Protein AF-0000000084495184 (afdb_homodimer)

Sequence (164 aa):
MVIVVLKNNKIDITDRVVGKLKDGEIELYLENERIGSIRLPQEPAIQMDHHFETDRQKIYQHVTTTESPQARYTDCDEGGWCMVIVVLKNNKIDITDRVVGKLKDGEIELYLENERIGSIRLPQEPAIQMDHHFETDRQKIYQHVTTTESPQARYTDCDEGGWC

InterPro domains:
  IPR020140 Uncharacterised protein family YusG [PF10830] (10-82)

Nearest PDB structures (foldseek):
  8xgc-assembly1_M  TM=5.484E-01  e=3.091E+00  Saccharomyces cerevisiae
  2rh0-assembly2_C  TM=3.210E-01  e=1.172E+00  Mus musculus
  7k1s-assembly1_B  TM=4.156E-01  e=5.900E+00  Human alphaherpesvirus 3
  8xgc-assembly1_M  TM=5.488E-01  e=2.238E+00  Saccharomyces cerevisiae
  2rh0-assembly2_C  TM=3.211E-01  e=1.099E+00  Mus musculus

Radius of gyration: 28.96 Å; Cα contacts (8 Å, |Δi|>4): 296; chains: 2; bounding box: 36×120×42 Å

Solvent-accessible surface area (backbone atoms only — not comparable to full-atom values): 9736 Å² total; per-residue (Å²): 128,86,63,66,45,74,42,82,43,74,44,84,44,37,87,60,36,37,27,34,66,50,95,58,23,33,38,29,26,47,93,88,38,78,44,37,35,35,59,54,61,97,77,61,53,66,48,60,39,90,56,39,48,78,58,97,78,35,37,32,36,64,40,81,43,81,40,70,59,69,74,68,76,51,82,38,55,98,79,74,65,105,130,86,64,66,44,76,43,82,42,73,44,83,41,37,87,60,35,38,28,34,65,49,94,56,22,34,36,28,25,47,93,87,38,77,43,35,34,35,58,55,61,96,78,62,54,67,49,60,39,92,57,39,48,77,59,96,77,35,35,33,36,64,40,82,40,80,41,69,59,69,72,68,76,52,81,39,56,96,79,75,64,106

Organism: NCBI:txid1637975

Foldseek 3Di:
DPPDDDDDDDDDCPVQWDWDQDDQWTFIDHPNHTDDIDHADPDHDDDDDPQWDDDRSDIDGDDDDDDDDPPPPPVPDPPPDD/DPDDDDDDDDDDCPVQWDWDQDPQWTFIDHPNHTDDIDHADPDHDDDDDPQWDDDRSDIDGDDDDDDDDPPPPPVPDPPPDD

pLDDT: mean 82.92, std 16.52, range [44.94, 97.62]

Structure (mmCIF, N/CA/C/O backbone):
data_AF-0000000084495184-model_v1
#
loop_
_entity.id
_entity.type
_entity.pdbx_description
1 polymer 'DUF2553 domain-containing protein'
#
loop_
_atom_site.group_PDB
_atom_site.id
_atom_site.type_symbol
_atom_site.label_atom_id
_atom_site.label_alt_id
_atom_site.label_comp_id
_atom_site.label_asym_id
_atom_site.label_entity_id
_atom_site.label_seq_id
_atom_site.pdbx_PDB_ins_code
_atom_site.Cartn_x
_atom_site.Cartn_y
_atom_site.Cartn_z
_atom_site.occupancy
_atom_site.B_iso_or_equiv
_atom_site.auth_seq_id
_atom_site.auth_comp_id
_atom_site.auth_asym_id
_atom_site.auth_atom_id
_atom_site.pdbx_PDB_model_num
ATOM 1 N N . MET A 1 1 ? 13.43 -41.406 -22.672 1 44.94 1 MET A N 1
ATOM 2 C CA . MET A 1 1 ? 12.617 -40.188 -22.609 1 44.94 1 MET A CA 1
ATOM 3 C C . MET A 1 1 ? 12.68 -39.594 -21.203 1 44.94 1 MET A C 1
ATOM 5 O O . MET A 1 1 ? 12.375 -40.25 -20.219 1 44.94 1 MET A O 1
ATOM 9 N N . VAL A 1 2 ? 13.641 -38.719 -20.938 1 58.22 2 VAL A N 1
ATOM 10 C CA . VAL A 1 2 ? 13.734 -38.062 -19.641 1 58.22 2 VAL A CA 1
ATOM 11 C C . VAL A 1 2 ? 12.469 -37.281 -19.375 1 58.22 2 VAL A C 1
ATOM 13 O O . VAL A 1 2 ? 12.086 -36.406 -20.172 1 58.22 2 VAL A O 1
ATOM 16 N N . ILE A 1 3 ? 11.508 -37.844 -18.656 1 65.12 3 ILE A N 1
ATOM 17 C CA . ILE A 1 3 ? 10.273 -37.125 -18.391 1 65.12 3 ILE A CA 1
ATOM 18 C C . ILE A 1 3 ? 10.547 -36 -17.391 1 65.12 3 ILE A C 1
ATOM 20 O O . ILE A 1 3 ? 11.07 -36.25 -16.312 1 65.12 3 ILE A O 1
ATOM 24 N N . VAL A 1 4 ? 10.781 -34.75 -17.703 1 72.25 4 VAL A N 1
ATOM 25 C CA . VAL A 1 4 ? 10.922 -33.594 -16.844 1 72.25 4 VAL A CA 1
ATOM 26 C C . VAL A 1 4 ? 9.57 -33.25 -16.219 1 72.25 4 VAL A C 1
ATOM 28 O O . VAL A 1 4 ? 8.531 -33.312 -16.875 1 72.25 4 VAL A O 1
ATOM 31 N N . VAL A 1 5 ? 9.523 -33.531 -14.867 1 77.19 5 VAL A N 1
ATOM 32 C CA . VAL A 1 5 ? 8.281 -33.125 -14.195 1 77.19 5 VAL A CA 1
ATOM 33 C C . VAL A 1 5 ? 8.328 -31.656 -13.844 1 77.19 5 VAL A C 1
ATOM 35 O O . VAL A 1 5 ? 9.297 -31.172 -13.234 1 77.19 5 VAL A O 1
ATOM 38 N N . LEU A 1 6 ? 7.469 -30.953 -14.43 1 81.06 6 LEU A N 1
ATOM 39 C CA . LEU A 1 6 ? 7.258 -29.562 -14.078 1 81.06 6 LEU A CA 1
ATOM 40 C C . LEU A 1 6 ? 6.543 -29.438 -12.734 1 81.06 6 LEU A C 1
ATOM 42 O O . LEU A 1 6 ? 5.562 -30.141 -12.484 1 81.06 6 LEU A O 1
ATOM 46 N N . LYS A 1 7 ? 7.355 -28.906 -11.781 1 82.56 7 LYS A N 1
ATOM 47 C CA . LYS A 1 7 ? 6.746 -28.688 -10.469 1 82.56 7 LYS A CA 1
ATOM 48 C C . LYS A 1 7 ? 6.336 -27.234 -10.281 1 82.56 7 LYS A C 1
ATOM 50 O O . LYS A 1 7 ? 7.129 -26.312 -10.539 1 82.56 7 LYS A O 1
ATOM 55 N N . ASN A 1 8 ? 5.066 -26.922 -10.109 1 85.75 8 ASN A N 1
ATOM 56 C CA . ASN A 1 8 ? 4.562 -25.594 -9.789 1 85.75 8 ASN A CA 1
ATOM 57 C C . ASN A 1 8 ? 4.66 -25.297 -8.297 1 85.75 8 ASN A C 1
ATOM 59 O O . ASN A 1 8 ? 4.055 -26 -7.48 1 85.75 8 ASN A O 1
ATOM 63 N N . ASN A 1 9 ? 5.578 -24.328 -8.086 1 90.12 9 ASN A N 1
ATOM 64 C CA . ASN A 1 9 ? 5.738 -23.891 -6.707 1 90.12 9 ASN A CA 1
ATOM 65 C C . ASN A 1 9 ? 5.238 -22.469 -6.512 1 90.12 9 ASN A C 1
ATOM 67 O O . ASN A 1 9 ? 5.031 -21.734 -7.484 1 90.12 9 ASN A O 1
ATOM 71 N N . LYS A 1 10 ? 4.891 -22.203 -5.219 1 92.62 10 LYS A N 1
ATOM 72 C CA . LYS A 1 10 ? 4.535 -20.828 -4.898 1 92.62 10 LYS A CA 1
ATOM 73 C C . LYS A 1 10 ? 5.48 -20.25 -3.854 1 92.62 10 LYS A C 1
ATOM 75 O O . LYS A 1 10 ? 5.895 -20.938 -2.926 1 92.62 10 LYS A O 1
ATOM 80 N N . ILE A 1 11 ? 5.867 -19.047 -4.082 1 95.06 11 ILE A N 1
ATOM 81 C CA . ILE A 1 11 ? 6.766 -18.328 -3.176 1 95.06 11 ILE A CA 1
ATOM 82 C C . ILE A 1 11 ? 6.02 -17.188 -2.504 1 95.06 11 ILE A C 1
ATOM 84 O O . ILE A 1 11 ? 5.355 -16.391 -3.174 1 95.06 11 ILE A O 1
ATOM 88 N N . ASP A 1 12 ? 6.094 -17.203 -1.174 1 95.88 12 ASP A N 1
ATOM 89 C CA . ASP A 1 12 ? 5.523 -16.094 -0.416 1 95.88 12 ASP A CA 1
ATOM 90 C C . ASP A 1 12 ? 6.312 -14.812 -0.642 1 95.88 12 ASP A C 1
ATOM 92 O O . ASP A 1 12 ? 7.473 -14.711 -0.239 1 95.88 12 ASP A O 1
ATOM 96 N N . ILE A 1 13 ? 5.656 -13.781 -1.278 1 95.94 13 ILE A N 1
ATOM 97 C CA . ILE A 1 13 ? 6.348 -12.539 -1.59 1 95.94 13 ILE A CA 1
ATOM 98 C C . ILE A 1 13 ? 5.684 -11.383 -0.849 1 95.94 13 ILE A C 1
ATOM 100 O O . ILE A 1 13 ? 5.941 -10.211 -1.153 1 95.94 13 ILE A O 1
ATOM 104 N N . THR A 1 14 ? 4.891 -11.648 0.132 1 95.62 14 THR A N 1
ATOM 105 C CA . THR A 1 14 ? 4.086 -10.664 0.837 1 95.62 14 THR A CA 1
ATOM 106 C C . THR A 1 14 ? 4.941 -9.477 1.268 1 95.62 14 THR A C 1
ATOM 108 O O . THR A 1 14 ? 4.59 -8.32 1.001 1 95.62 14 THR A O 1
ATOM 111 N N . ASP A 1 15 ? 6.07 -9.805 1.812 1 94.19 15 ASP A N 1
ATOM 112 C CA . ASP A 1 15 ? 6.895 -8.773 2.438 1 94.19 15 ASP A CA 1
ATOM 113 C C . ASP A 1 15 ? 7.641 -7.957 1.387 1 94.19 15 ASP A C 1
ATOM 115 O O . ASP A 1 15 ? 8.211 -6.906 1.698 1 94.19 15 ASP A O 1
ATOM 119 N N . ARG A 1 16 ? 7.602 -8.359 0.204 1 95.62 16 ARG A N 1
ATOM 120 C CA . ARG A 1 16 ? 8.312 -7.668 -0.865 1 95.62 16 ARG A CA 1
ATOM 121 C C . ARG A 1 16 ? 7.367 -6.801 -1.686 1 95.62 16 ARG A C 1
ATOM 123 O O . ARG A 1 16 ? 7.812 -5.988 -2.5 1 95.62 16 ARG A O 1
ATOM 130 N N . VAL A 1 17 ? 6.129 -6.984 -1.452 1 96.31 17 VAL A N 1
ATOM 131 C CA . VAL A 1 17 ? 5.117 -6.258 -2.213 1 96.31 17 VAL A CA 1
ATOM 132 C C . VAL A 1 17 ? 4.875 -4.891 -1.578 1 96.31 17 VAL A C 1
ATOM 134 O O . VAL A 1 17 ? 4.789 -4.773 -0.353 1 96.31 17 VAL A O 1
ATOM 137 N N . VAL A 1 18 ? 4.836 -3.885 -2.439 1 95.81 18 VAL A N 1
ATOM 138 C CA . VAL A 1 18 ? 4.508 -2.537 -1.979 1 95.81 18 VAL A CA 1
ATOM 139 C C . VAL A 1 18 ? 3.238 -2.049 -2.672 1 95.81 18 VAL A C 1
ATOM 141 O O . VAL A 1 18 ? 3.004 -2.359 -3.842 1 95.81 18 VAL A O 1
ATOM 144 N N . GLY A 1 19 ? 2.477 -1.271 -1.959 1 96.31 19 GLY A N 1
ATOM 145 C CA . GLY A 1 19 ? 1.259 -0.674 -2.482 1 96.31 19 GLY A CA 1
ATOM 146 C C . GLY A 1 19 ? 1.364 0.827 -2.676 1 96.31 19 GLY A C 1
ATOM 147 O O . GLY A 1 19 ? 2.004 1.517 -1.878 1 96.31 19 GLY A O 1
ATOM 148 N N . LYS A 1 20 ? 0.726 1.316 -3.734 1 95.5 20 LYS A N 1
ATOM 149 C CA . LYS A 1 20 ? 0.628 2.748 -4 1 95.5 20 LYS A CA 1
ATOM 150 C C . LYS A 1 20 ? -0.823 3.168 -4.223 1 95.5 20 LYS A C 1
ATOM 152 O O . LYS A 1 20 ? -1.565 2.498 -4.941 1 95.5 20 LYS A O 1
ATOM 157 N N . LEU A 1 21 ? -1.127 4.219 -3.518 1 92.44 21 LEU A N 1
ATOM 158 C CA . LEU A 1 21 ? -2.482 4.738 -3.67 1 92.44 21 LEU A CA 1
ATOM 159 C C . LEU A 1 21 ? -2.629 5.496 -4.984 1 92.44 21 LEU A C 1
ATOM 161 O O . LEU A 1 21 ? -1.918 6.477 -5.223 1 92.44 21 LEU A O 1
ATOM 165 N N . LYS A 1 22 ? -3.555 4.992 -5.828 1 89.69 22 LYS A N 1
ATOM 166 C CA . LYS A 1 22 ? -3.811 5.625 -7.121 1 89.69 22 LYS A CA 1
ATOM 167 C C . LYS A 1 22 ? -5.273 5.48 -7.523 1 89.69 22 LYS A C 1
ATOM 169 O O . LYS A 1 22 ? -5.797 4.363 -7.598 1 89.69 22 LYS A O 1
ATOM 174 N N . ASP A 1 23 ? -5.895 6.648 -7.734 1 84.81 23 ASP A N 1
ATOM 175 C CA . ASP A 1 23 ? -7.234 6.672 -8.32 1 84.81 23 ASP A CA 1
ATOM 176 C C . ASP A 1 23 ? -8.203 5.812 -7.508 1 84.81 23 ASP A C 1
ATOM 178 O O . ASP A 1 23 ? -8.945 5.004 -8.07 1 84.81 23 ASP A O 1
ATOM 182 N N . GLY A 1 24 ? -8.117 5.883 -6.277 1 81.62 24 GLY A N 1
ATOM 183 C CA . GLY A 1 24 ? -9.07 5.199 -5.418 1 81.62 24 GLY A CA 1
ATOM 184 C C . GLY A 1 24 ? -8.734 3.734 -5.199 1 81.62 24 GLY A C 1
ATOM 185 O O . GLY A 1 24 ? -9.531 2.99 -4.621 1 81.62 24 GLY A O 1
ATOM 186 N N . GLU A 1 25 ? -7.688 3.326 -5.723 1 91.94 25 GLU A N 1
ATOM 187 C CA . GLU A 1 25 ? -7.227 1.956 -5.527 1 91.94 25 GLU A CA 1
ATOM 188 C C . GLU A 1 25 ? -5.797 1.927 -4.988 1 91.94 25 GLU A C 1
ATOM 190 O O . GLU A 1 25 ? -5.098 2.941 -5.016 1 91.94 25 GLU A O 1
ATOM 195 N N . ILE A 1 26 ? -5.473 0.771 -4.449 1 94.06 26 ILE A N 1
ATOM 196 C CA . ILE A 1 26 ? -4.078 0.496 -4.113 1 94.06 26 ILE A CA 1
ATOM 197 C C . ILE A 1 26 ? -3.457 -0.398 -5.184 1 94.06 26 ILE A C 1
ATOM 199 O O . ILE A 1 26 ? -3.848 -1.56 -5.336 1 94.06 26 ILE A O 1
ATOM 203 N N . GLU A 1 27 ? -2.545 0.19 -5.906 1 96.44 27 GLU A N 1
ATOM 204 C CA . GLU A 1 27 ? -1.781 -0.623 -6.848 1 96.44 27 GLU A CA 1
ATOM 205 C C . GLU A 1 27 ? -0.658 -1.378 -6.145 1 96.44 27 GLU A C 1
ATOM 207 O O . GLU A 1 27 ? 0.056 -0.808 -5.316 1 96.44 27 GLU A O 1
ATOM 212 N N . LEU A 1 28 ? -0.519 -2.65 -6.488 1 96.75 28 LEU A N 1
ATOM 213 C CA . LEU A 1 28 ? 0.496 -3.5 -5.875 1 96.75 28 LEU A CA 1
ATOM 214 C C . LEU A 1 28 ? 1.688 -3.682 -6.809 1 96.75 28 LEU A C 1
ATOM 216 O O . LEU A 1 28 ? 1.516 -3.906 -8.008 1 96.75 28 LEU A O 1
ATOM 220 N N . TYR A 1 29 ? 2.873 -3.596 -6.23 1 97.44 29 TYR A N 1
ATOM 221 C CA . TYR A 1 29 ? 4.098 -3.707 -7.012 1 97.44 29 TYR A CA 1
ATOM 222 C C . TYR A 1 29 ? 5.074 -4.684 -6.363 1 97.44 29 TYR A C 1
ATOM 224 O O . TYR A 1 29 ? 5.18 -4.738 -5.137 1 97.44 29 TYR A O 1
ATOM 232 N N . LEU A 1 30 ? 5.75 -5.406 -7.215 1 96.44 30 LEU A N 1
ATOM 233 C CA . LEU A 1 30 ? 6.918 -6.207 -6.867 1 96.44 30 LEU A CA 1
ATOM 234 C C . LEU A 1 30 ? 8.141 -5.75 -7.645 1 96.44 30 LEU A C 1
ATOM 236 O O . LEU A 1 30 ? 8.188 -5.867 -8.875 1 96.44 30 LEU A O 1
ATOM 240 N N . GLU A 1 31 ? 9.148 -5.215 -6.926 1 93.19 31 GLU A N 1
ATOM 241 C CA . GLU A 1 31 ? 10.367 -4.738 -7.566 1 93.19 31 GLU A CA 1
ATOM 242 C C . GLU A 1 31 ? 10.055 -3.877 -8.789 1 93.19 31 GLU A C 1
ATOM 244 O O . GLU A 1 31 ? 10.594 -4.105 -9.875 1 93.19 31 GLU A O 1
ATOM 249 N N . ASN A 1 32 ? 9.094 -2.947 -8.758 1 91.12 32 ASN A N 1
ATOM 250 C CA . ASN A 1 32 ? 8.742 -1.918 -9.727 1 91.12 32 ASN A CA 1
ATOM 251 C C . ASN A 1 32 ? 7.805 -2.463 -10.805 1 91.12 32 ASN A C 1
ATOM 253 O O . ASN A 1 32 ? 7.438 -1.743 -11.734 1 91.12 32 ASN A O 1
ATOM 257 N N . GLU A 1 33 ? 7.48 -3.689 -10.734 1 95.25 33 GLU A N 1
ATOM 258 C CA . GLU A 1 33 ? 6.496 -4.266 -11.641 1 95.25 33 GLU A CA 1
ATOM 259 C C . GLU A 1 33 ? 5.125 -4.359 -10.984 1 95.25 33 GLU A C 1
ATOM 261 O O . GLU A 1 33 ? 4.992 -4.891 -9.883 1 95.25 33 GLU A O 1
ATOM 266 N N . ARG A 1 34 ? 4.18 -3.85 -11.703 1 97 34 ARG A N 1
ATOM 267 C CA . ARG A 1 34 ? 2.816 -3.932 -11.188 1 97 34 ARG A CA 1
ATOM 268 C C . ARG A 1 34 ? 2.299 -5.367 -11.242 1 97 34 ARG A C 1
ATOM 270 O O . ARG A 1 34 ? 2.375 -6.023 -12.281 1 97 34 ARG A O 1
ATOM 277 N N . ILE A 1 35 ? 1.708 -5.785 -10.148 1 97.62 35 ILE A N 1
ATOM 278 C CA . ILE A 1 35 ? 1.301 -7.188 -10.117 1 97.62 35 ILE A CA 1
ATOM 279 C C . ILE A 1 35 ? -0.196 -7.281 -9.828 1 97.62 35 ILE A C 1
ATOM 281 O O . ILE A 1 35 ? -0.782 -8.367 -9.914 1 97.62 35 ILE A O 1
ATOM 285 N N . GLY A 1 36 ? -0.88 -6.18 -9.422 1 96.81 36 GLY A N 1
ATOM 286 C CA . GLY A 1 36 ? -2.295 -6.223 -9.086 1 96.81 36 GLY A CA 1
ATOM 287 C C . GLY A 1 36 ? -2.795 -4.941 -8.445 1 96.81 36 GLY A C 1
ATOM 288 O O . GLY A 1 36 ? -2.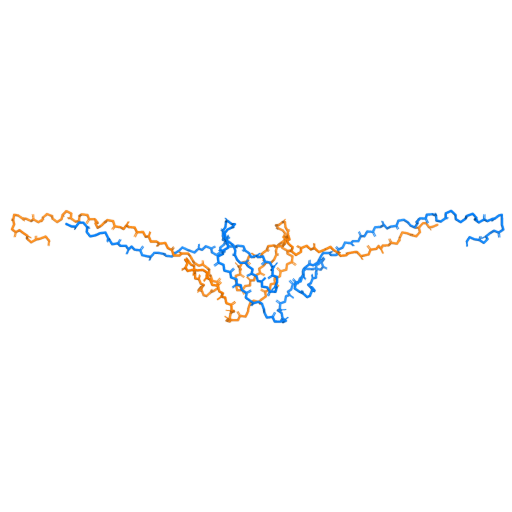15 -3.896 -8.547 1 96.81 36 GLY A O 1
ATOM 289 N N . SER A 1 37 ? -4.039 -5.047 -7.867 1 95.81 37 SER A N 1
ATOM 290 C CA . SER A 1 37 ? -4.637 -3.889 -7.211 1 95.81 37 SER A CA 1
ATOM 291 C C . SER A 1 37 ? -5.742 -4.309 -6.246 1 95.81 37 SER A C 1
ATOM 293 O O . SER A 1 37 ? -6.324 -5.387 -6.395 1 95.81 37 SER A O 1
ATOM 295 N N . ILE A 1 38 ? -5.914 -3.518 -5.305 1 93.5 38 ILE A N 1
ATOM 296 C CA . ILE A 1 38 ? -7 -3.67 -4.34 1 93.5 38 ILE A CA 1
ATOM 297 C C . ILE A 1 38 ? -7.961 -2.488 -4.457 1 93.5 38 ILE A C 1
ATOM 299 O O . ILE A 1 38 ? -7.543 -1.331 -4.395 1 93.5 38 ILE A O 1
ATOM 303 N N . ARG A 1 39 ? -9.148 -2.77 -4.648 1 93.06 39 ARG A N 1
ATOM 304 C CA . ARG A 1 39 ? -10.164 -1.716 -4.652 1 93.06 39 ARG A CA 1
ATOM 305 C C . ARG A 1 39 ? -10.578 -1.35 -3.232 1 93.06 39 ARG A C 1
ATOM 307 O O . ARG A 1 39 ? -10.953 -2.221 -2.447 1 93.06 39 ARG A O 1
ATOM 314 N N . LEU A 1 40 ? -10.406 -0.09 -2.963 1 89.38 40 LEU A N 1
ATOM 315 C CA . LEU A 1 40 ? -10.812 0.381 -1.643 1 89.38 40 LEU A CA 1
ATOM 316 C C . LEU A 1 40 ? -12.297 0.703 -1.609 1 89.38 40 LEU A C 1
ATOM 318 O O . LEU A 1 40 ? -12.867 1.136 -2.615 1 89.38 40 LEU A O 1
ATOM 322 N N . PRO A 1 41 ? -12.859 0.4 -0.486 1 86.94 41 PRO A N 1
ATOM 323 C CA . PRO A 1 41 ? -14.242 0.854 -0.355 1 86.94 41 PRO A CA 1
ATOM 324 C C . PRO A 1 41 ? -14.375 2.375 -0.402 1 86.94 41 PRO A C 1
ATOM 326 O O . PRO A 1 41 ? -13.375 3.086 -0.314 1 86.94 41 PRO A O 1
ATOM 329 N N . GLN A 1 42 ? -15.633 2.824 -0.589 1 82.19 42 GLN A N 1
ATOM 330 C CA . GLN A 1 42 ? -15.906 4.258 -0.651 1 82.19 42 GLN A CA 1
ATOM 331 C C . GLN A 1 42 ? -15.461 4.957 0.63 1 82.19 42 GLN A C 1
ATOM 333 O O . GLN A 1 42 ? -14.938 6.074 0.584 1 82.19 42 GLN A O 1
ATOM 338 N N . GLU A 1 43 ? -15.734 4.305 1.749 1 84.69 43 GLU A N 1
ATOM 339 C CA . GLU A 1 43 ? -15.32 4.816 3.051 1 84.69 43 GLU A CA 1
ATOM 340 C C . GLU A 1 43 ? -14.391 3.836 3.76 1 84.69 43 GLU A C 1
ATOM 342 O O . GLU A 1 43 ? -14.82 3.113 4.664 1 84.69 43 GLU A O 1
ATOM 347 N N . PRO A 1 44 ? -13.156 3.904 3.293 1 85.75 44 PRO A N 1
ATOM 348 C CA . PRO A 1 44 ? -12.234 2.963 3.938 1 85.75 44 PRO A CA 1
ATOM 349 C C . PRO A 1 44 ? -11.961 3.312 5.398 1 85.75 44 PRO A C 1
ATOM 351 O O . PRO A 1 44 ? -11.984 4.488 5.77 1 85.75 44 PRO A O 1
ATOM 354 N N . ALA A 1 45 ? -11.812 2.24 6.211 1 89.94 45 ALA A N 1
ATOM 355 C CA . ALA A 1 45 ? -11.359 2.438 7.586 1 89.94 45 ALA A CA 1
ATOM 356 C C . ALA A 1 45 ? -9.867 2.766 7.633 1 89.94 45 ALA A C 1
ATOM 358 O O . ALA A 1 45 ? -9.023 1.885 7.453 1 89.94 45 ALA A O 1
ATOM 359 N N . ILE A 1 46 ? -9.586 4 7.898 1 93.5 46 ILE A N 1
ATOM 360 C CA . ILE A 1 46 ? -8.203 4.465 7.859 1 93.5 46 ILE A CA 1
ATOM 361 C C . ILE A 1 46 ? -7.836 5.098 9.195 1 93.5 46 ILE A C 1
ATOM 363 O O . ILE A 1 46 ? -8.609 5.875 9.758 1 93.5 46 ILE A O 1
ATOM 367 N N . GLN A 1 47 ? -6.789 4.652 9.695 1 95.12 47 GLN A N 1
ATOM 368 C CA . GLN A 1 47 ? -6.191 5.281 10.867 1 95.12 47 GLN A CA 1
ATOM 369 C C . GLN A 1 47 ? -4.91 6.02 10.5 1 95.12 47 GLN A C 1
ATOM 371 O O . GLN A 1 47 ? -4.027 5.457 9.852 1 95.12 47 GLN A O 1
ATOM 376 N N . MET A 1 48 ? -4.859 7.297 10.859 1 96.38 48 MET A N 1
ATOM 377 C CA . MET A 1 48 ? -3.695 8.109 10.531 1 96.38 48 MET A CA 1
ATOM 378 C C . MET A 1 48 ? -3.057 8.68 11.789 1 96.38 48 MET A C 1
ATOM 380 O O . MET A 1 48 ? -3.756 9.016 12.75 1 96.38 48 MET A O 1
ATOM 384 N N . ASP A 1 49 ? -1.764 8.781 11.727 1 95.31 49 ASP A N 1
ATOM 385 C CA . ASP A 1 49 ? -1.083 9.5 12.805 1 95.31 49 ASP A CA 1
ATOM 386 C C . ASP A 1 49 ? -1.43 10.992 12.773 1 95.31 49 ASP A C 1
ATOM 388 O O . ASP A 1 49 ? -1.903 11.5 11.758 1 95.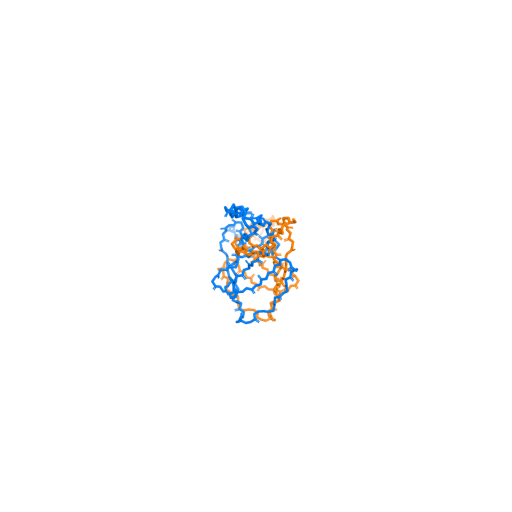31 49 ASP A O 1
ATOM 392 N N . HIS A 1 50 ? -1.215 11.703 13.812 1 90.62 50 HIS A N 1
ATOM 393 C CA . HIS A 1 50 ? -1.714 13.055 14.07 1 90.62 50 HIS A CA 1
ATOM 394 C C . HIS A 1 50 ? -1.241 14.031 13 1 90.62 50 HIS A C 1
ATOM 396 O O . HIS A 1 50 ? -1.942 14.992 12.68 1 90.62 50 HIS A O 1
ATOM 402 N N . HIS A 1 51 ? -0.133 13.875 12.352 1 92.5 51 HIS A N 1
ATOM 403 C CA . HIS A 1 51 ? 0.41 14.852 11.406 1 92.5 51 HIS A CA 1
ATOM 404 C C . HIS A 1 51 ? -0.014 14.531 9.977 1 92.5 51 HIS A C 1
ATOM 406 O O . HIS A 1 51 ? 0.391 15.219 9.039 1 92.5 51 HIS A O 1
ATOM 412 N N . PHE A 1 52 ? -0.955 13.625 9.922 1 96.38 52 PHE A N 1
ATOM 413 C CA . PHE A 1 52 ? -1.387 13.211 8.594 1 96.38 52 PHE A CA 1
ATOM 414 C C . PHE A 1 52 ? -2.906 13.109 8.523 1 96.38 52 PHE A C 1
ATOM 416 O O . PHE A 1 52 ? -3.572 12.969 9.555 1 96.38 52 PHE A O 1
ATOM 423 N N . GLU A 1 53 ? -3.475 13.188 7.32 1 94.75 53 GLU A N 1
ATOM 424 C CA . GLU A 1 53 ? -4.914 13.055 7.113 1 94.75 53 GLU A CA 1
ATOM 425 C C . GLU A 1 53 ? -5.223 12.5 5.723 1 94.75 53 GLU A C 1
ATOM 427 O O . GLU A 1 53 ? -4.406 12.625 4.809 1 94.75 53 GLU A O 1
ATOM 432 N N . THR A 1 54 ? -6.371 11.875 5.648 1 92.88 54 THR A N 1
ATOM 433 C CA . THR A 1 54 ? -6.871 11.438 4.352 1 92.88 54 THR A CA 1
ATOM 434 C C . THR A 1 54 ? -8.047 12.297 3.902 1 92.88 54 THR A C 1
ATOM 436 O O . THR A 1 54 ? -8.883 12.688 4.719 1 92.88 54 THR A O 1
ATOM 439 N N . ASP A 1 55 ? -7.988 12.695 2.574 1 89 55 ASP A N 1
ATOM 440 C CA . ASP A 1 55 ? -9.078 13.453 1.969 1 89 55 ASP A CA 1
ATOM 441 C C . ASP A 1 55 ? -9.32 13.016 0.527 1 89 55 ASP A C 1
ATOM 443 O O . ASP A 1 55 ? -8.5 13.273 -0.354 1 89 55 ASP A O 1
ATOM 447 N N . ARG A 1 56 ? -10.508 12.461 0.249 1 80.25 56 ARG A N 1
ATOM 448 C CA . ARG A 1 56 ? -10.938 12.047 -1.082 1 80.25 56 ARG A CA 1
ATOM 449 C C . ARG A 1 56 ? -9.883 11.18 -1.751 1 80.25 56 ARG A C 1
ATOM 451 O O . ARG A 1 56 ? -9.484 11.438 -2.891 1 80.25 56 ARG A O 1
ATOM 458 N N . GLN A 1 57 ? -9.289 10.273 -1.145 1 82.62 57 GLN A N 1
ATOM 459 C CA . GLN A 1 57 ? -8.367 9.273 -1.679 1 82.62 57 GLN A CA 1
ATOM 460 C C . GLN A 1 57 ? -6.949 9.828 -1.772 1 82.62 57 GLN A C 1
ATOM 462 O O . GLN A 1 57 ? -6.145 9.352 -2.574 1 82.62 57 GLN A O 1
ATOM 467 N N . LYS A 1 58 ? -6.711 10.883 -1.031 1 92.19 58 LYS A N 1
ATOM 468 C CA . LYS A 1 58 ? -5.383 11.477 -0.938 1 92.19 58 LYS A CA 1
ATOM 469 C C . LYS A 1 58 ? -4.891 11.5 0.505 1 92.19 58 LYS A C 1
ATOM 471 O O . LYS A 1 58 ? -5.688 11.414 1.441 1 92.19 58 LYS A O 1
ATOM 476 N N . ILE A 1 59 ? -3.549 11.562 0.593 1 95.88 59 ILE A N 1
ATOM 477 C CA . ILE A 1 59 ? -2.926 11.664 1.907 1 95.88 59 ILE A CA 1
ATOM 478 C C . ILE A 1 59 ? -2.16 12.984 2.012 1 95.88 59 ILE A C 1
ATOM 480 O O . ILE A 1 59 ? -1.392 13.336 1.114 1 95.88 59 ILE A O 1
ATOM 484 N N . TYR A 1 60 ? -2.414 13.68 3.088 1 96.56 60 TYR A N 1
ATOM 485 C CA . TYR A 1 60 ? -1.784 14.977 3.309 1 96.56 60 TYR A CA 1
ATOM 486 C C . TYR A 1 60 ? -0.985 14.984 4.605 1 96.56 60 TYR A C 1
ATOM 488 O O . TYR A 1 60 ? -1.357 14.32 5.574 1 96.56 60 TYR A O 1
ATOM 496 N N . GLN A 1 61 ? 0.061 15.797 4.59 1 96.69 61 GLN A N 1
ATOM 497 C CA . GLN A 1 61 ? 0.842 16.078 5.789 1 96.69 61 GLN A CA 1
ATOM 498 C C . GLN A 1 61 ? 0.651 17.531 6.238 1 96.69 61 GLN A C 1
ATOM 500 O O . GLN A 1 61 ? 0.735 18.453 5.426 1 96.69 61 GLN A O 1
ATOM 505 N N . HIS A 1 62 ? 0.333 17.656 7.527 1 95.5 62 HIS A N 1
ATOM 506 C CA . HIS A 1 62 ? 0.22 19 8.086 1 95.5 62 HIS A CA 1
ATOM 507 C C . HIS A 1 62 ? 1.595 19.594 8.367 1 95.5 62 HIS A C 1
ATOM 509 O O . HIS A 1 62 ? 2.445 18.953 8.977 1 95.5 62 HIS A O 1
ATOM 515 N N . VAL A 1 63 ? 1.783 20.844 7.879 1 92.31 63 VAL A N 1
ATOM 516 C CA . VAL A 1 63 ? 3.025 21.562 8.125 1 92.31 63 VAL A CA 1
ATOM 517 C C . VAL A 1 63 ? 2.715 22.953 8.68 1 92.31 63 VAL A C 1
ATOM 519 O O . VAL A 1 63 ? 1.831 23.641 8.172 1 92.31 63 VAL A O 1
ATOM 522 N N . THR A 1 64 ? 3.379 23.297 9.812 1 88.69 64 THR A N 1
ATOM 523 C CA . THR A 1 64 ? 3.238 24.625 10.375 1 88.69 64 THR A CA 1
ATOM 524 C C . THR A 1 64 ? 4.371 25.531 9.906 1 88.69 64 THR A C 1
ATOM 526 O O . THR A 1 64 ? 5.547 25.188 10.055 1 88.69 64 THR A O 1
ATOM 529 N N . THR A 1 65 ? 3.996 26.578 9.211 1 85.12 65 THR A N 1
ATOM 530 C CA . THR A 1 65 ? 5 27.547 8.789 1 85.12 65 THR A CA 1
ATOM 531 C C . THR A 1 65 ? 4.809 28.875 9.516 1 85.12 65 THR A C 1
ATOM 533 O O . THR A 1 65 ? 3.699 29.203 9.945 1 85.12 65 THR A O 1
ATOM 536 N N . THR A 1 66 ? 5.973 29.516 9.859 1 82 66 THR A N 1
ATOM 537 C CA . THR A 1 66 ? 5.945 30.828 10.484 1 82 66 THR A CA 1
ATOM 538 C C . THR A 1 66 ? 6.074 31.922 9.438 1 82 66 THR A C 1
ATOM 540 O O . THR A 1 66 ? 6.863 31.812 8.492 1 82 66 THR A O 1
ATOM 543 N N . GLU A 1 67 ? 5.004 32.656 9.359 1 73.62 67 GLU A N 1
ATOM 544 C CA . GLU A 1 67 ? 5.125 33.812 8.484 1 73.62 67 GLU A CA 1
ATOM 545 C C . GLU A 1 67 ? 5.23 35.125 9.297 1 73.62 67 GLU A C 1
ATOM 547 O O . GLU A 1 67 ? 4.57 35.25 10.328 1 73.62 67 GLU A O 1
ATOM 552 N N . SER A 1 68 ? 6.418 35.844 9.062 1 65.81 68 SER A N 1
ATOM 553 C CA . SER A 1 68 ? 6.543 37.156 9.695 1 65.81 68 SER A CA 1
ATOM 554 C C . SER A 1 68 ? 5.59 38.156 9.055 1 65.81 68 SER A C 1
ATOM 556 O O . SER A 1 68 ? 5.398 38.156 7.84 1 65.81 68 SER A O 1
ATOM 558 N N . PRO A 1 69 ? 4.777 38.656 9.828 1 58.44 69 PRO A N 1
ATOM 559 C CA . PRO A 1 69 ? 3.977 39.719 9.227 1 58.44 69 PRO A CA 1
ATOM 560 C C . PRO A 1 69 ? 4.824 40.719 8.469 1 58.44 69 PRO A C 1
ATOM 562 O O . PRO A 1 69 ? 5.977 40.969 8.836 1 58.44 69 PRO A O 1
ATOM 565 N N . GLN A 1 70 ? 4.824 40.656 7.156 1 54.88 70 GLN A N 1
ATOM 566 C CA . GLN A 1 70 ? 5.477 41.781 6.492 1 54.88 70 GLN A CA 1
ATOM 567 C C . GLN A 1 70 ? 5.336 43.062 7.305 1 54.88 70 GLN A C 1
ATOM 569 O O . GLN A 1 70 ? 4.273 43.344 7.863 1 54.88 70 GLN A O 1
ATOM 574 N N . ALA A 1 71 ? 6.402 43.406 7.902 1 52.62 71 ALA A N 1
ATOM 575 C CA . ALA A 1 71 ? 6.406 44.75 8.469 1 52.62 71 ALA A CA 1
ATOM 576 C C . ALA A 1 71 ? 5.641 45.719 7.582 1 52.62 71 ALA A C 1
ATOM 578 O O . ALA A 1 71 ? 5.953 45.875 6.398 1 52.62 71 ALA A O 1
ATOM 579 N N . ARG A 1 72 ? 4.395 45.625 7.535 1 51.06 72 ARG A N 1
ATOM 580 C CA . ARG A 1 72 ? 3.812 46.781 6.875 1 51.06 72 ARG A CA 1
ATOM 581 C C . ARG A 1 72 ? 4.555 48.062 7.266 1 51.06 72 ARG A C 1
ATOM 583 O O . ARG A 1 72 ? 4.637 48.406 8.445 1 51.06 72 ARG A O 1
ATOM 590 N N . TYR A 1 73 ? 5.594 48.344 6.551 1 48.5 73 TYR A N 1
ATOM 591 C CA . TYR A 1 73 ? 5.992 49.75 6.668 1 48.5 73 TYR A CA 1
ATOM 592 C C . TYR A 1 73 ? 4.777 50.688 6.602 1 48.5 73 TYR A C 1
ATOM 594 O O . TYR A 1 73 ? 4.121 50.781 5.562 1 48.5 73 TYR A O 1
ATOM 602 N N . THR A 1 74 ? 3.863 50.5 7.473 1 50.91 74 THR A N 1
ATOM 603 C CA . THR A 1 74 ? 2.906 51.594 7.5 1 50.91 74 THR A CA 1
ATOM 604 C C . THR A 1 74 ? 3.623 52.938 7.652 1 50.91 74 THR A C 1
ATOM 606 O O . THR A 1 74 ? 4.5 53.094 8.508 1 50.91 74 THR A O 1
ATOM 609 N N . ASP A 1 75 ? 3.984 53.5 6.469 1 49.06 75 ASP A N 1
ATOM 610 C CA . ASP A 1 75 ? 4.285 54.938 6.59 1 49.06 75 ASP A CA 1
ATOM 611 C C . ASP A 1 75 ? 3.369 55.594 7.613 1 49.06 75 ASP A C 1
ATOM 613 O O . ASP A 1 75 ? 2.203 55.875 7.32 1 49.06 75 ASP A O 1
ATOM 617 N N . CYS A 1 76 ? 3.232 55.031 8.805 1 53.19 76 CYS A N 1
ATOM 618 C CA . CYS A 1 76 ? 2.525 55.781 9.836 1 53.19 76 CYS A CA 1
ATOM 619 C C . CYS A 1 76 ? 3.037 57.219 9.898 1 53.19 76 CYS A C 1
ATOM 621 O O . CYS A 1 76 ? 4.246 57.438 9.836 1 53.19 76 CYS A O 1
ATOM 623 N N . ASP A 1 77 ? 2.324 58.031 9.156 1 52.97 77 ASP A N 1
ATOM 624 C CA . ASP A 1 77 ? 2.715 59.438 9.297 1 52.97 77 ASP A CA 1
ATOM 625 C C . ASP A 1 77 ? 2.973 59.781 10.758 1 52.97 77 ASP A C 1
ATOM 627 O O . ASP A 1 77 ? 2.656 59 11.656 1 52.97 77 ASP A O 1
ATOM 631 N N . GLU A 1 78 ? 3.641 60.938 11.008 1 53.94 78 GLU A N 1
ATOM 632 C CA . GLU A 1 78 ? 3.955 61.5 12.32 1 53.94 78 GLU A CA 1
ATOM 633 C C . GLU A 1 78 ? 2.824 61.25 13.312 1 53.94 78 GLU A C 1
ATOM 635 O O . GLU A 1 78 ? 3.049 61.188 14.523 1 53.94 78 GLU A O 1
ATOM 640 N N . GLY A 1 79 ? 1.592 61.094 12.891 1 54.94 79 GLY A N 1
ATOM 641 C CA . GLY A 1 79 ? 0.453 61.188 13.789 1 54.94 79 GLY A CA 1
ATOM 642 C C . GLY A 1 79 ? -0.014 59.875 14.328 1 54.94 79 GLY A C 1
ATOM 643 O O . GLY A 1 79 ? -1.073 59.781 14.953 1 54.94 79 GLY A O 1
ATOM 644 N N . GLY A 1 80 ? 0.732 58.75 14.664 1 50.28 80 GLY A N 1
ATOM 645 C CA . GLY A 1 80 ? 0.42 57.562 15.43 1 50.28 80 GLY A CA 1
ATOM 646 C C . GLY A 1 80 ? -0.376 56.531 14.641 1 50.28 80 GLY A C 1
ATOM 647 O O . GLY A 1 80 ? -0.568 55.406 15.094 1 50.28 80 GLY A O 1
ATOM 648 N N . TRP A 1 81 ? -1.282 56.938 13.742 1 53.94 81 TRP A N 1
ATOM 649 C CA . TRP A 1 81 ? -2.197 55.906 13.211 1 53.94 81 TRP A CA 1
ATOM 650 C C . TRP A 1 81 ? -1.496 55.031 12.195 1 53.94 81 TRP A C 1
ATOM 652 O O . TRP A 1 81 ? -0.839 55.531 11.273 1 53.94 81 TRP A O 1
ATOM 662 N N . CYS A 1 82 ? -1.021 53.781 12.406 1 52.56 82 CYS A N 1
ATOM 663 C CA . CYS A 1 82 ? -0.468 52.781 11.484 1 52.56 82 CYS A CA 1
ATOM 664 C C . CYS A 1 82 ? -1.577 52 10.781 1 52.56 82 CYS A C 1
ATOM 666 O O . CYS A 1 82 ? -2.67 51.844 11.328 1 52.56 82 CYS A O 1
ATOM 668 N N . MET B 1 1 ? 5.742 44.156 19.188 1 45.47 1 MET B N 1
ATOM 669 C CA . MET 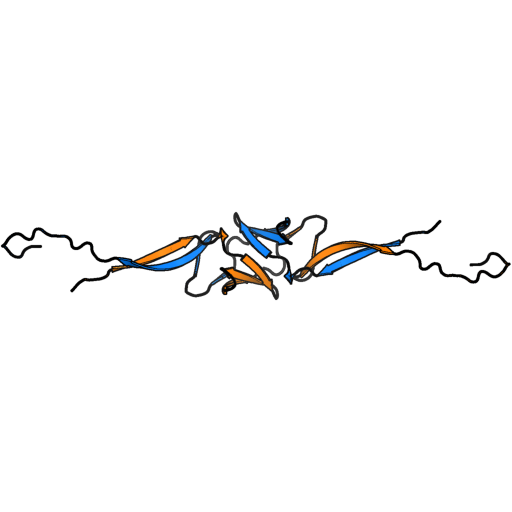B 1 1 ? 5.453 42.75 19.312 1 45.47 1 MET B CA 1
ATOM 670 C C . MET B 1 1 ? 5.242 42.094 17.938 1 45.47 1 MET B C 1
ATOM 672 O O . MET B 1 1 ? 4.395 42.562 17.156 1 45.47 1 MET B O 1
ATOM 676 N N . VAL B 1 2 ? 6.273 41.625 17.297 1 59.34 2 VAL B N 1
ATOM 677 C CA . VAL B 1 2 ? 6.152 40.969 16 1 59.34 2 VAL B CA 1
ATOM 678 C C . VAL B 1 2 ? 5.223 39.75 16.109 1 59.34 2 VAL B C 1
ATOM 680 O O . VAL B 1 2 ? 5.438 38.875 16.938 1 59.34 2 VAL B O 1
ATOM 683 N N . ILE B 1 3 ? 3.947 39.906 15.773 1 64.88 3 ILE B N 1
ATOM 684 C CA . ILE B 1 3 ? 3.033 38.781 15.883 1 64.88 3 ILE B CA 1
ATOM 685 C C . ILE B 1 3 ? 3.33 37.781 14.789 1 64.88 3 ILE B C 1
ATOM 687 O O . ILE B 1 3 ? 3.357 38.125 13.602 1 64.88 3 ILE B O 1
ATOM 691 N N . VAL B 1 4 ? 4.043 36.719 14.961 1 73.06 4 VAL B N 1
ATOM 692 C CA . VAL B 1 4 ? 4.281 35.625 14.031 1 73.06 4 VAL B CA 1
ATOM 693 C C . VAL B 1 4 ? 2.994 34.812 13.836 1 73.06 4 VAL B C 1
ATOM 695 O O . VAL B 1 4 ? 2.275 34.531 14.805 1 73.06 4 VAL B O 1
ATOM 698 N N . VAL B 1 5 ? 2.449 34.938 12.586 1 77.56 5 VAL B N 1
ATOM 699 C CA . VAL B 1 5 ? 1.261 34.156 12.312 1 77.56 5 VAL B CA 1
ATOM 700 C C . VAL B 1 5 ? 1.672 32.75 11.891 1 77.56 5 VAL B C 1
ATOM 702 O O . VAL B 1 5 ? 2.502 32.594 10.992 1 77.56 5 VAL B O 1
ATOM 705 N N . LEU B 1 6 ? 1.283 31.844 12.664 1 81.44 6 LEU B N 1
ATOM 706 C CA . LEU B 1 6 ? 1.435 30.438 12.32 1 81.44 6 LEU B CA 1
ATOM 707 C C . LEU B 1 6 ? 0.425 30.031 11.25 1 81.44 6 LEU B C 1
ATOM 709 O O . LEU B 1 6 ? -0.759 30.359 11.352 1 81.44 6 LEU B O 1
ATOM 713 N N . LYS B 1 7 ? 1.051 29.734 10.086 1 82.81 7 LYS B N 1
ATOM 714 C CA . LYS B 1 7 ? 0.176 29.266 9.008 1 82.81 7 LYS B CA 1
ATOM 715 C C . LYS B 1 7 ? 0.22 27.75 8.891 1 82.81 7 LYS B C 1
ATOM 717 O O . LYS B 1 7 ? 1.3 27.156 8.836 1 82.81 7 LYS B O 1
ATOM 722 N N . ASN B 1 8 ? -0.882 27.047 9.102 1 86.06 8 ASN B N 1
ATOM 723 C CA . ASN B 1 8 ? -1.006 25.609 8.891 1 86.06 8 ASN B CA 1
ATOM 724 C C . ASN B 1 8 ? -1.282 25.266 7.43 1 86.06 8 ASN B C 1
ATOM 726 O O . ASN B 1 8 ? -2.299 25.688 6.875 1 86.06 8 ASN B O 1
ATOM 730 N N . ASN B 1 9 ? -0.226 24.625 6.898 1 90.19 9 ASN B N 1
ATOM 731 C CA . ASN B 1 9 ? -0.369 24.188 5.516 1 90.19 9 ASN B CA 1
ATOM 732 C C . ASN B 1 9 ? -0.416 22.672 5.414 1 90.19 9 ASN B C 1
ATOM 734 O O . ASN B 1 9 ? -0.057 21.969 6.363 1 90.19 9 ASN B O 1
ATOM 738 N N . LYS B 1 10 ? -1.06 22.234 4.27 1 92.75 10 LYS B N 1
ATOM 739 C CA . LYS B 1 10 ? -1.032 20.797 4.012 1 92.75 10 LYS B CA 1
ATOM 740 C C . LYS B 1 10 ? -0.338 20.484 2.688 1 92.75 10 LYS B C 1
ATOM 742 O O . LYS B 1 10 ? -0.49 21.234 1.714 1 92.75 10 LYS B O 1
ATOM 747 N N . ILE B 1 11 ? 0.46 19.5 2.723 1 95.06 11 ILE B N 1
ATOM 748 C CA . ILE B 1 11 ? 1.199 19.062 1.541 1 95.06 11 ILE B CA 1
ATOM 749 C C . ILE B 1 11 ? 0.69 17.703 1.081 1 95.06 11 ILE B C 1
ATOM 751 O O . ILE B 1 11 ? 0.576 16.766 1.884 1 95.06 11 ILE B O 1
ATOM 755 N N . ASP B 1 12 ? 0.322 17.672 -0.202 1 95.94 12 ASP B N 1
ATOM 756 C CA . ASP B 1 12 ? -0.077 16.406 -0.793 1 95.94 12 ASP B CA 1
ATOM 757 C C . ASP B 1 12 ? 1.113 15.445 -0.901 1 95.94 12 ASP B C 1
ATOM 759 O O . ASP B 1 12 ? 2.051 15.703 -1.661 1 95.94 12 ASP B O 1
ATOM 763 N N . ILE B 1 13 ? 1.059 14.305 -0.153 1 96.12 13 ILE B N 1
ATOM 764 C CA . ILE B 1 13 ? 2.176 13.367 -0.147 1 96.12 13 ILE B CA 1
ATOM 765 C C . ILE B 1 13 ? 1.723 12.016 -0.7 1 96.12 13 ILE B C 1
ATOM 767 O O . ILE B 1 13 ? 2.424 11.016 -0.554 1 96.12 13 ILE B O 1
ATOM 771 N N . THR B 1 14 ? 0.62 11.961 -1.361 1 95.69 14 THR B N 1
ATOM 772 C CA . THR B 1 14 ? -0.003 10.727 -1.824 1 95.69 14 THR B CA 1
ATOM 773 C C . THR B 1 14 ? 1.006 9.859 -2.572 1 95.69 14 THR B C 1
ATOM 775 O O . THR B 1 14 ? 1.152 8.672 -2.273 1 95.69 14 THR B O 1
ATOM 778 N N . ASP B 1 15 ? 1.725 10.516 -3.42 1 94.31 15 ASP B N 1
ATOM 779 C CA . ASP B 1 15 ? 2.592 9.773 -4.332 1 94.31 15 ASP B CA 1
ATOM 780 C C . ASP B 1 15 ? 3.855 9.297 -3.617 1 94.31 15 ASP B C 1
ATOM 782 O O . ASP B 1 15 ? 4.602 8.469 -4.152 1 94.31 15 ASP B O 1
ATOM 786 N N . ARG B 1 16 ? 4.066 9.727 -2.469 1 95.75 16 ARG B N 1
ATOM 787 C CA . ARG B 1 16 ? 5.266 9.367 -1.72 1 95.75 16 ARG B CA 1
ATOM 788 C C . ARG B 1 16 ? 4.965 8.281 -0.692 1 95.75 16 ARG B C 1
ATOM 790 O O . ARG B 1 16 ? 5.879 7.699 -0.108 1 95.75 16 ARG B O 1
ATOM 797 N N . VAL B 1 17 ? 3.744 8.039 -0.508 1 96.44 17 VAL B N 1
ATOM 798 C CA . VAL B 1 17 ? 3.318 7.066 0.496 1 96.44 17 VAL B CA 1
ATOM 799 C C . VAL B 1 17 ? 3.352 5.66 -0.096 1 96.44 17 VAL B C 1
ATOM 801 O O . VAL B 1 17 ? 2.93 5.449 -1.235 1 96.44 17 VAL B O 1
ATOM 804 N N . VAL B 1 18 ? 3.906 4.754 0.67 1 95.88 18 VAL B N 1
ATOM 805 C CA . VAL B 1 18 ? 3.916 3.348 0.276 1 95.88 18 VAL B CA 1
ATOM 806 C C . VAL B 1 18 ? 3.15 2.518 1.305 1 95.88 18 VAL B C 1
ATOM 808 O O . VAL B 1 18 ? 3.217 2.791 2.506 1 95.88 18 VAL B O 1
ATOM 811 N N . GLY B 1 19 ? 2.49 1.487 0.821 1 96.31 19 GLY B N 1
ATOM 812 C CA . GLY B 1 19 ? 1.757 0.56 1.668 1 96.31 19 GLY B CA 1
ATOM 813 C C . GLY B 1 19 ? 2.395 -0.815 1.738 1 96.31 19 GLY B C 1
ATOM 814 O O . GLY B 1 19 ? 2.934 -1.307 0.744 1 96.31 19 GLY B O 1
ATOM 815 N N . LYS B 1 20 ? 2.32 -1.416 2.922 1 95.5 20 LYS B N 1
ATOM 816 C CA . LYS B 1 20 ? 2.777 -2.787 3.125 1 95.5 20 LYS B CA 1
ATOM 817 C C . LYS B 1 20 ? 1.691 -3.639 3.773 1 95.5 20 LYS B C 1
ATOM 819 O O . LYS B 1 20 ? 1.051 -3.211 4.738 1 95.5 20 LYS B O 1
ATOM 824 N N . LEU B 1 21 ? 1.527 -4.77 3.135 1 92.44 21 LEU B N 1
ATOM 825 C CA . LEU B 1 21 ? 0.536 -5.688 3.686 1 92.44 21 LEU B CA 1
ATOM 826 C C . LEU B 1 21 ? 1.072 -6.387 4.93 1 92.44 21 LEU B C 1
ATOM 828 O O . LEU B 1 21 ? 2.096 -7.07 4.871 1 92.44 21 LEU B O 1
ATOM 832 N N . LYS B 1 22 ? 0.363 -6.16 6.055 1 89.56 22 LYS B N 1
ATOM 833 C CA . LYS B 1 22 ? 0.754 -6.77 7.324 1 89.56 22 LYS B CA 1
ATOM 834 C C . LYS B 1 22 ? -0.469 -7.102 8.172 1 89.56 22 LYS B C 1
ATOM 836 O O . LYS B 1 22 ? -1.265 -6.219 8.5 1 89.56 22 LYS B O 1
ATOM 841 N N . ASP B 1 23 ? -0.564 -8.406 8.469 1 84.06 23 ASP B N 1
ATOM 842 C CA . ASP B 1 23 ? -1.562 -8.852 9.438 1 84.06 23 ASP B CA 1
ATOM 843 C C . ASP B 1 23 ? -2.961 -8.398 9.031 1 84.06 23 ASP B C 1
ATOM 845 O O . ASP B 1 23 ? -3.705 -7.855 9.852 1 84.06 23 ASP B O 1
ATOM 849 N N . GLY B 1 24 ? -3.264 -8.477 7.832 1 81.25 24 GLY B N 1
ATOM 850 C CA . GLY B 1 24 ? -4.609 -8.18 7.367 1 81.25 24 GLY B CA 1
ATOM 851 C C . GLY B 1 24 ? -4.855 -6.699 7.152 1 81.25 24 GLY B C 1
ATOM 852 O O . GLY B 1 24 ? -5.988 -6.281 6.902 1 81.25 24 GLY B O 1
ATOM 853 N N . GLU B 1 25 ? -3.885 -5.938 7.355 1 91.81 25 GLU B N 1
ATOM 854 C CA . GLU B 1 25 ? -3.98 -4.504 7.109 1 91.81 25 GLU B CA 1
ATOM 855 C C . GLU B 1 25 ? -2.887 -4.031 6.156 1 91.81 25 GLU B C 1
ATOM 857 O O . GLU B 1 25 ? -1.921 -4.754 5.906 1 91.81 25 GLU B O 1
ATOM 862 N N . ILE B 1 26 ? -3.145 -2.873 5.605 1 94.19 26 ILE B N 1
ATOM 863 C CA . ILE B 1 26 ? -2.1 -2.18 4.859 1 94.19 26 ILE B CA 1
ATOM 864 C C . ILE B 1 26 ? -1.496 -1.075 5.727 1 94.19 26 ILE B C 1
ATOM 866 O O . ILE B 1 26 ? -2.172 -0.099 6.059 1 94.19 26 ILE B O 1
ATOM 870 N N . GLU B 1 27 ? -0.269 -1.282 6.098 1 96.44 27 GLU B N 1
ATOM 871 C CA . GLU B 1 27 ? 0.448 -0.214 6.785 1 96.44 27 GLU B CA 1
ATOM 872 C C . GLU B 1 27 ? 0.981 0.819 5.801 1 96.44 27 GLU B C 1
ATOM 874 O O . GLU B 1 27 ? 1.537 0.463 4.758 1 96.44 27 GLU B O 1
ATOM 879 N N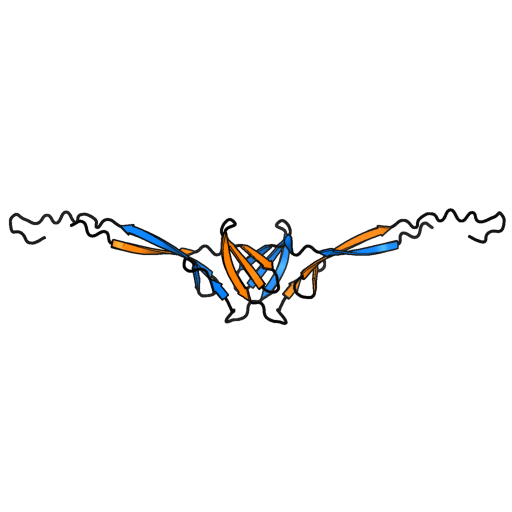 . LEU B 1 28 ? 0.803 2.078 6.137 1 96.75 28 LEU B N 1
ATOM 880 C CA . LEU B 1 28 ? 1.238 3.172 5.273 1 96.75 28 LEU B CA 1
ATOM 881 C C . LEU B 1 28 ? 2.537 3.783 5.789 1 96.75 28 LEU B C 1
ATOM 883 O O . LEU B 1 28 ? 2.688 4.012 6.988 1 96.75 28 LEU B O 1
ATOM 887 N N . TYR B 1 29 ? 3.438 4.051 4.871 1 97.5 29 TYR B N 1
ATOM 888 C CA . TYR B 1 29 ? 4.746 4.594 5.227 1 97.5 29 TYR B CA 1
ATOM 889 C C . TYR B 1 29 ? 5.09 5.797 4.355 1 97.5 29 TYR B C 1
ATOM 891 O O . TYR B 1 29 ? 4.773 5.816 3.164 1 97.5 29 TYR B O 1
ATOM 899 N N . LEU B 1 30 ? 5.73 6.73 4.992 1 96.56 30 LEU B N 1
ATOM 900 C CA . LEU B 1 30 ? 6.406 7.844 4.328 1 96.56 30 LEU B CA 1
ATOM 901 C C . LEU B 1 30 ? 7.898 7.84 4.652 1 96.56 30 LEU B C 1
ATOM 903 O O . LEU B 1 30 ? 8.289 8.031 5.805 1 96.56 30 LEU B O 1
ATOM 907 N N . GLU B 1 31 ? 8.742 7.625 3.631 1 93.31 31 GLU B N 1
ATOM 908 C CA . GLU B 1 31 ? 10.188 7.594 3.828 1 93.31 31 GLU B CA 1
ATOM 909 C C . GLU B 1 31 ? 10.562 6.746 5.039 1 93.31 31 GLU B C 1
ATOM 911 O O . GLU B 1 31 ? 11.312 7.191 5.91 1 93.31 31 GLU B O 1
ATOM 916 N N . ASN B 1 32 ? 10 5.562 5.25 1 91.56 32 ASN B N 1
ATOM 917 C CA . ASN B 1 32 ? 10.312 4.527 6.227 1 91.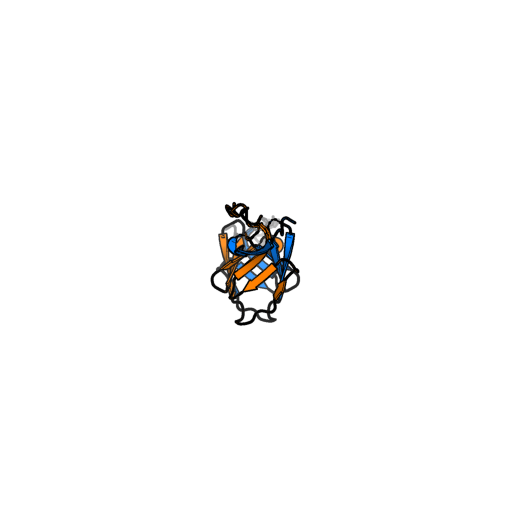56 32 ASN B CA 1
ATOM 918 C C . ASN B 1 32 ? 9.656 4.809 7.574 1 91.56 32 ASN B C 1
ATOM 920 O O . ASN B 1 32 ? 9.867 4.07 8.539 1 91.56 32 ASN B O 1
ATOM 924 N N . GLU B 1 33 ? 8.945 5.852 7.68 1 95.25 33 GLU B N 1
ATOM 925 C CA . GLU B 1 33 ? 8.172 6.137 8.883 1 95.25 33 GLU B CA 1
ATOM 926 C C . GLU B 1 33 ? 6.711 5.746 8.703 1 95.25 33 GLU B C 1
ATOM 928 O O . GLU B 1 33 ? 6.066 6.148 7.734 1 95.25 33 GLU B O 1
ATOM 933 N N . ARG B 1 34 ? 6.262 5.004 9.656 1 97 34 ARG B N 1
ATOM 934 C CA . ARG B 1 34 ? 4.859 4.613 9.609 1 97 34 ARG B CA 1
ATOM 935 C C . ARG B 1 34 ? 3.949 5.801 9.898 1 97 34 ARG B C 1
ATOM 937 O O . ARG B 1 34 ? 4.133 6.504 10.898 1 97 34 ARG B O 1
ATOM 944 N N . ILE B 1 35 ? 2.945 5.965 9.055 1 97.62 35 ILE B N 1
ATOM 945 C CA . ILE B 1 35 ? 2.121 7.156 9.227 1 97.62 35 ILE B CA 1
ATOM 946 C C . ILE B 1 35 ? 0.665 6.75 9.438 1 97.62 35 ILE B C 1
ATOM 948 O O . ILE B 1 35 ? -0.176 7.586 9.781 1 97.62 35 ILE B O 1
ATOM 952 N N . GLY B 1 36 ? 0.282 5.461 9.211 1 96.81 36 GLY B N 1
ATOM 953 C CA . GLY B 1 36 ? -1.101 5.027 9.352 1 96.81 36 GLY B CA 1
ATOM 954 C C . GLY B 1 36 ? -1.339 3.621 8.836 1 96.81 36 GLY B C 1
ATOM 955 O O . GLY B 1 36 ? -0.394 2.846 8.672 1 96.81 36 GLY B O 1
ATOM 956 N N . SER B 1 37 ? -2.668 3.281 8.703 1 95.81 37 SER B N 1
ATOM 957 C CA . SER B 1 37 ? -3.039 1.959 8.203 1 95.81 37 SER B CA 1
ATOM 958 C C . SER B 1 37 ? -4.465 1.951 7.664 1 95.81 37 SER B C 1
ATOM 960 O O . SER B 1 37 ? -5.281 2.791 8.039 1 95.81 37 SER B O 1
ATOM 962 N N . ILE B 1 38 ? -4.668 1.098 6.785 1 93.62 38 ILE B N 1
ATOM 963 C CA . ILE B 1 38 ? -5.988 0.839 6.223 1 93.62 38 ILE B CA 1
ATOM 964 C C . ILE B 1 38 ? -6.43 -0.58 6.574 1 93.62 38 ILE B C 1
ATOM 966 O O . ILE B 1 38 ? -5.703 -1.543 6.324 1 93.62 38 ILE B O 1
ATOM 970 N N . ARG B 1 39 ? -7.52 -0.681 7.152 1 92.94 39 ARG B N 1
ATOM 971 C CA . ARG B 1 39 ? -8.078 -2 7.422 1 92.94 39 ARG B CA 1
ATOM 972 C C . ARG B 1 39 ? -8.797 -2.555 6.195 1 92.94 39 ARG B C 1
ATOM 974 O O . ARG B 1 39 ? -9.664 -1.892 5.621 1 92.94 39 ARG B O 1
ATOM 981 N N . LEU B 1 40 ? -8.328 -3.703 5.801 1 89.31 40 LEU B N 1
ATOM 982 C CA . LEU B 1 40 ? -8.961 -4.344 4.652 1 89.31 40 LEU B CA 1
ATOM 983 C C . LEU B 1 40 ? -10.195 -5.129 5.078 1 89.31 40 LEU B C 1
ATOM 985 O O . LEU B 1 40 ? -10.242 -5.668 6.188 1 89.31 40 LEU B O 1
ATOM 989 N N . PRO B 1 41 ? -11.148 -5.086 4.215 1 86.94 41 PRO B N 1
ATOM 990 C CA . PRO B 1 41 ? -12.281 -5.965 4.512 1 86.94 41 PRO B CA 1
ATOM 991 C C . PRO B 1 41 ? -11.891 -7.441 4.512 1 86.94 41 PRO B C 1
ATOM 993 O O . PRO B 1 41 ? -10.797 -7.801 4.062 1 86.94 41 PRO B O 1
ATOM 996 N N . GLN B 1 42 ? -12.812 -8.258 5.07 1 82.06 42 GLN B N 1
ATOM 997 C CA . GLN B 1 42 ? -12.578 -9.695 5.141 1 82.06 42 GLN B CA 1
ATOM 998 C C . GLN B 1 42 ? -12.359 -10.281 3.75 1 82.06 42 GLN B C 1
ATOM 1000 O O . GLN B 1 42 ? -11.523 -11.172 3.568 1 82.06 42 GLN B O 1
ATOM 1005 N N . GLU B 1 43 ? -13.172 -9.812 2.82 1 84.69 43 GLU B N 1
ATOM 1006 C CA . GLU B 1 43 ? -13.047 -10.242 1.43 1 84.69 43 GLU B CA 1
ATOM 1007 C C . GLU B 1 43 ? -12.766 -9.055 0.513 1 84.69 43 GLU B C 1
ATOM 1009 O O . GLU B 1 43 ? -13.664 -8.555 -0.165 1 84.69 43 GLU B O 1
ATOM 1014 N N . PRO B 1 44 ? -11.492 -8.703 0.551 1 85.88 44 PRO B N 1
ATOM 1015 C CA . PRO B 1 44 ? -11.18 -7.555 -0.302 1 85.88 44 PRO B CA 1
ATOM 1016 C C . PRO B 1 44 ? -11.281 -7.875 -1.791 1 85.88 44 PRO B C 1
ATOM 1018 O O . PRO B 1 44 ? -11.047 -9.016 -2.197 1 85.88 44 PRO B O 1
ATOM 1021 N N . ALA B 1 45 ? -11.742 -6.863 -2.561 1 90 45 ALA B N 1
ATOM 1022 C CA . ALA B 1 45 ? -11.719 -6.98 -4.016 1 90 45 ALA B CA 1
ATOM 1023 C C . ALA B 1 45 ? -10.297 -6.812 -4.551 1 90 45 ALA B C 1
ATOM 1025 O O . ALA B 1 45 ? -9.773 -5.695 -4.602 1 90 45 ALA B O 1
ATOM 1026 N N . ILE B 1 46 ? -9.742 -7.902 -4.957 1 93.62 46 ILE B N 1
ATOM 1027 C CA . ILE B 1 46 ? -8.352 -7.895 -5.379 1 93.62 46 ILE B CA 1
ATOM 1028 C C . ILE B 1 46 ? -8.242 -8.445 -6.801 1 93.62 46 ILE B C 1
ATOM 1030 O O . ILE B 1 46 ? -8.859 -9.461 -7.129 1 93.62 46 ILE B O 1
ATOM 1034 N N . GLN B 1 47 ? -7.613 -7.715 -7.582 1 95.19 47 GLN B N 1
ATOM 1035 C CA . GLN B 1 47 ? -7.25 -8.18 -8.914 1 95.19 47 GLN B CA 1
ATOM 1036 C C . GLN B 1 47 ? -5.75 -8.445 -9.016 1 95.19 47 GLN B C 1
ATOM 1038 O O . GLN B 1 47 ? -4.941 -7.586 -8.656 1 95.19 47 GLN B O 1
ATOM 1043 N N . MET B 1 48 ? -5.414 -9.656 -9.438 1 96.38 48 MET B N 1
ATOM 1044 C CA . MET B 1 48 ? -4.008 -10.031 -9.547 1 96.38 48 MET B CA 1
ATOM 1045 C C . MET B 1 48 ? -3.658 -10.422 -10.977 1 96.38 48 MET B C 1
ATOM 1047 O O . MET B 1 48 ? -4.48 -11.008 -11.68 1 96.38 48 MET B O 1
ATOM 1051 N N . ASP B 1 49 ? -2.445 -10.109 -11.328 1 95.38 49 ASP B N 1
ATOM 1052 C CA . ASP B 1 49 ? -1.952 -10.617 -12.609 1 95.38 49 ASP B CA 1
ATOM 1053 C C . ASP B 1 49 ? -1.771 -12.133 -12.562 1 95.38 49 ASP B C 1
ATOM 1055 O O . ASP B 1 49 ? -1.708 -12.719 -11.484 1 95.38 49 ASP B O 1
ATOM 1059 N N . HIS B 1 50 ? -1.674 -12.797 -13.641 1 90.56 50 HIS B N 1
ATOM 1060 C CA . HIS B 1 50 ? -1.766 -14.242 -13.812 1 90.56 50 HIS B CA 1
ATOM 1061 C C . HIS B 1 50 ? -0.699 -14.961 -12.992 1 90.56 50 HIS B C 1
ATOM 1063 O O . HIS B 1 50 ? -0.922 -16.078 -12.523 1 90.56 50 HIS B O 1
ATOM 1069 N N . HIS B 1 51 ? 0.451 -14.414 -12.711 1 92.56 51 HIS B N 1
ATOM 1070 C CA . HIS B 1 51 ? 1.544 -15.117 -12.039 1 92.56 51 HIS B CA 1
ATOM 1071 C C . HIS B 1 51 ? 1.52 -14.875 -10.539 1 92.56 51 HIS B C 1
ATOM 1073 O O . HIS B 1 51 ? 2.395 -15.352 -9.812 1 92.56 51 HIS B O 1
ATOM 1079 N N . PHE B 1 52 ? 0.414 -14.328 -10.141 1 96.44 52 PHE B N 1
ATOM 1080 C CA . PHE B 1 52 ? 0.321 -14 -8.719 1 96.44 52 PHE B CA 1
ATOM 1081 C C . PHE B 1 52 ? -1.042 -14.391 -8.164 1 96.44 52 PHE B C 1
ATOM 1083 O O . PHE B 1 52 ? -2.014 -14.516 -8.914 1 96.44 52 PHE B O 1
ATOM 1090 N N . GLU B 1 53 ? -1.147 -14.586 -6.836 1 94.81 53 GLU B N 1
ATOM 1091 C CA . GLU B 1 53 ? -2.408 -14.906 -6.176 1 94.81 53 GLU B CA 1
ATOM 1092 C C . GLU B 1 53 ? -2.414 -14.414 -4.73 1 94.81 53 GLU B C 1
ATOM 1094 O O . GLU B 1 53 ? -1.354 -14.219 -4.133 1 94.81 53 GLU B O 1
ATOM 1099 N N . THR B 1 54 ? -3.605 -14.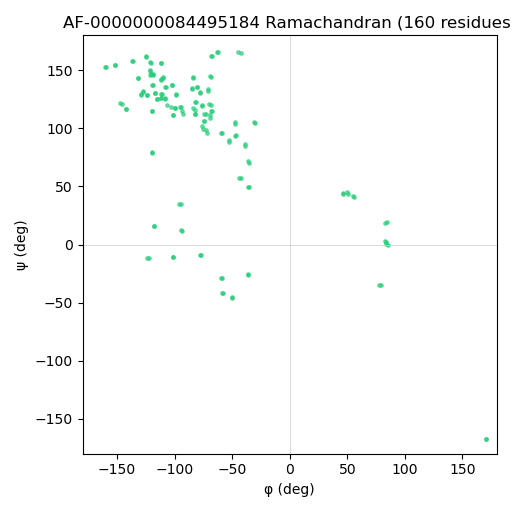188 -4.277 1 93 54 THR B N 1
ATOM 1100 C CA . THR B 1 54 ? -3.773 -13.859 -2.865 1 93 54 THR B CA 1
ATOM 1101 C C . THR B 1 54 ? -4.41 -15.023 -2.111 1 93 54 THR B C 1
ATOM 1103 O O . THR B 1 54 ? -5.293 -15.703 -2.639 1 93 54 THR B O 1
ATOM 1106 N N . ASP B 1 55 ? -3.807 -15.305 -0.891 1 89 55 ASP B N 1
ATOM 1107 C CA . ASP B 1 55 ? -4.344 -16.344 -0.011 1 89 55 ASP B CA 1
ATOM 1108 C C . ASP B 1 55 ? -4.242 -15.922 1.454 1 89 55 ASP B C 1
ATOM 1110 O O . ASP B 1 55 ? -3.143 -15.852 2.008 1 89 55 ASP B O 1
ATOM 1114 N N . ARG B 1 56 ? -5.406 -15.766 2.127 1 80.88 56 ARG B N 1
ATOM 1115 C CA . ARG B 1 56 ? -5.488 -15.438 3.547 1 80.88 56 ARG B CA 1
ATOM 1116 C C . ARG B 1 56 ? -4.598 -14.25 3.885 1 80.88 56 ARG B C 1
ATOM 1118 O O . ARG B 1 56 ? -3.795 -14.312 4.816 1 80.88 56 ARG B O 1
ATOM 1125 N N . GLN B 1 57 ? -4.559 -13.219 3.184 1 82.69 57 GLN B N 1
ATOM 1126 C CA . GLN B 1 57 ? -3.881 -11.953 3.449 1 82.69 57 GLN B CA 1
ATOM 1127 C C . GLN B 1 57 ? -2.408 -12.023 3.051 1 82.69 57 GLN B C 1
ATOM 1129 O O . GLN B 1 57 ? -1.586 -11.258 3.562 1 82.69 57 GLN B O 1
ATOM 1134 N N . LYS B 1 58 ? -2.098 -13.008 2.221 1 92.12 58 LYS B N 1
ATOM 1135 C CA . LYS B 1 58 ? -0.75 -13.156 1.676 1 92.12 58 LYS B CA 1
ATOM 1136 C C . LYS B 1 58 ? -0.764 -13.094 0.151 1 92.12 58 LYS B C 1
ATOM 1138 O O . LYS B 1 58 ? -1.8 -13.32 -0.476 1 92.12 58 LYS B O 1
ATOM 1143 N N . ILE B 1 59 ? 0.419 -12.727 -0.365 1 95.81 59 ILE B N 1
ATOM 1144 C CA . ILE B 1 59 ? 0.589 -12.695 -1.813 1 95.81 59 ILE B CA 1
ATOM 1145 C C . ILE B 1 59 ? 1.657 -13.703 -2.23 1 95.81 59 ILE B C 1
ATOM 1147 O O . ILE B 1 59 ? 2.742 -13.75 -1.647 1 95.81 59 ILE B O 1
ATOM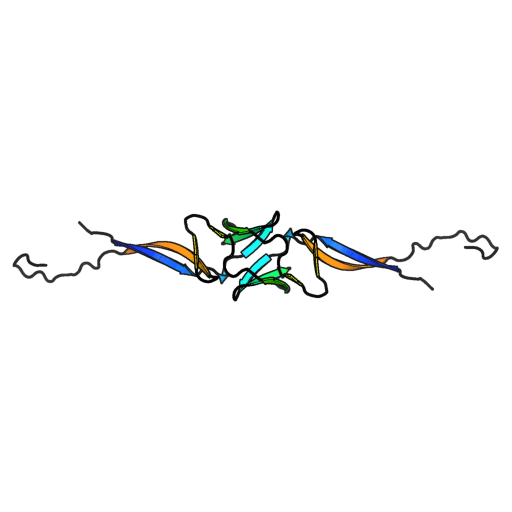 1151 N N . TYR B 1 60 ? 1.312 -14.492 -3.203 1 96.56 60 TYR B N 1
ATOM 1152 C CA . TYR B 1 60 ? 2.215 -15.531 -3.682 1 96.56 60 TYR B CA 1
ATOM 1153 C C . TYR B 1 60 ? 2.52 -15.352 -5.164 1 96.56 60 TYR B C 1
ATOM 1155 O O . TYR B 1 60 ? 1.666 -14.891 -5.926 1 96.56 60 TYR B O 1
ATOM 1163 N N . GLN B 1 61 ? 3.719 -15.781 -5.527 1 96.56 61 GLN B N 1
ATOM 1164 C CA . GLN B 1 61 ? 4.125 -15.867 -6.926 1 96.56 61 GLN B CA 1
ATOM 1165 C C . GLN B 1 61 ? 4.281 -17.312 -7.371 1 96.56 61 GLN B C 1
ATOM 1167 O O . GLN B 1 61 ? 4.91 -18.125 -6.68 1 96.56 61 GLN B O 1
ATOM 1172 N N . HIS B 1 62 ? 3.635 -17.594 -8.492 1 95.44 62 HIS B N 1
ATOM 1173 C CA . HIS B 1 62 ? 3.793 -18.938 -9.062 1 95.44 62 HIS B CA 1
ATOM 1174 C C . HIS B 1 62 ? 5.125 -19.062 -9.789 1 95.44 62 HIS B C 1
ATOM 1176 O O . HIS B 1 62 ? 5.48 -18.203 -10.602 1 95.44 62 HIS B O 1
ATOM 1182 N N . VAL B 1 63 ? 5.836 -20.156 -9.453 1 92.12 63 VAL B N 1
ATOM 1183 C CA . VAL B 1 63 ? 7.098 -20.453 -10.125 1 92.12 63 VAL B CA 1
ATOM 1184 C C . VAL B 1 63 ? 7.094 -21.891 -10.625 1 92.12 63 VAL B C 1
ATOM 1186 O O . VAL B 1 63 ? 6.707 -22.812 -9.891 1 92.12 63 VAL B O 1
ATOM 1189 N N . THR B 1 64 ? 7.422 -22.062 -11.922 1 88.5 64 THR B N 1
ATOM 1190 C CA . THR B 1 64 ? 7.551 -23.406 -12.484 1 88.5 64 THR B CA 1
ATOM 1191 C C . THR B 1 64 ? 9.008 -23.859 -12.438 1 88.5 64 THR B C 1
ATOM 1193 O O . THR B 1 64 ? 9.898 -23.172 -12.938 1 88.5 64 THR B O 1
ATOM 1196 N N . THR B 1 65 ? 9.219 -24.922 -11.711 1 84.94 65 THR B N 1
ATOM 1197 C CA . THR B 1 65 ? 10.562 -25.484 -11.672 1 84.94 65 THR B CA 1
ATOM 1198 C C . THR B 1 65 ? 10.602 -26.844 -12.375 1 84.94 65 THR B C 1
ATOM 1200 O O . THR B 1 65 ? 9.586 -27.531 -12.461 1 84.94 65 THR B O 1
ATOM 1203 N N . THR B 1 66 ? 11.75 -27.078 -13.117 1 81.31 66 THR B N 1
ATOM 1204 C CA . THR B 1 66 ? 11.969 -28.359 -13.773 1 81.31 66 THR B CA 1
ATOM 1205 C C . THR B 1 66 ? 12.766 -29.297 -12.867 1 81.31 66 THR B C 1
ATOM 1207 O O . THR B 1 66 ? 13.727 -28.875 -12.227 1 81.31 66 THR B O 1
ATOM 1210 N N . GLU B 1 67 ? 12.062 -30.297 -12.477 1 73 67 GLU B N 1
ATOM 1211 C CA . GLU B 1 67 ? 12.828 -31.312 -11.742 1 73 67 GLU B CA 1
ATOM 1212 C C . GLU B 1 67 ? 13.117 -32.531 -12.617 1 73 67 GLU B C 1
ATOM 1214 O O . GLU B 1 67 ? 12.266 -32.938 -13.398 1 73 67 GLU B O 1
ATOM 1219 N N . SER B 1 68 ? 14.484 -32.75 -12.82 1 64.69 68 SER B N 1
ATOM 1220 C CA . SER B 1 68 ? 14.852 -34 -13.523 1 64.69 68 SER B CA 1
ATOM 1221 C C . SER B 1 68 ? 14.555 -35.219 -12.68 1 64.69 68 SER B C 1
ATOM 1223 O O . SER B 1 68 ? 14.789 -35.219 -11.469 1 64.69 68 SER B O 1
ATOM 1225 N N . PRO B 1 69 ? 13.766 -36 -13.188 1 57.59 69 PRO B N 1
ATOM 1226 C CA . PRO B 1 69 ? 13.617 -37.25 -12.422 1 57.59 69 PRO B CA 1
ATOM 1227 C C . PRO B 1 69 ? 14.961 -37.844 -12.023 1 57.59 69 PRO B C 1
ATOM 1229 O O . PRO B 1 69 ? 15.953 -37.688 -12.734 1 57.59 69 PRO B O 1
ATOM 1232 N N . GLN B 1 70 ? 15.312 -37.719 -10.766 1 54.53 70 GLN B N 1
ATOM 1233 C CA . GLN B 1 70 ? 16.484 -38.5 -10.398 1 54.53 70 GLN B CA 1
ATOM 1234 C C . GLN B 1 70 ? 16.594 -39.781 -11.227 1 54.53 70 GLN B C 1
ATOM 1236 O O . GLN B 1 70 ? 15.586 -40.469 -11.453 1 54.53 70 GLN B O 1
ATOM 1241 N N . ALA B 1 71 ? 17.469 -39.75 -12.133 1 52.09 71 ALA B N 1
ATOM 1242 C CA . ALA B 1 71 ? 17.797 -41.031 -12.758 1 52.09 71 ALA B CA 1
ATOM 1243 C C . ALA B 1 71 ? 17.734 -42.156 -11.742 1 52.09 71 ALA B C 1
ATOM 1245 O O . ALA B 1 71 ? 18.453 -42.125 -10.734 1 52.09 71 ALA B O 1
ATOM 1246 N N . ARG B 1 72 ? 16.625 -42.5 -11.312 1 50.19 72 ARG B N 1
ATOM 1247 C CA . ARG B 1 72 ? 16.75 -43.781 -10.602 1 50.19 72 ARG B CA 1
ATOM 1248 C C . ARG B 1 72 ? 17.719 -44.719 -11.312 1 50.19 72 ARG B C 1
ATOM 1250 O O . ARG B 1 72 ? 17.531 -45.031 -12.492 1 50.19 72 ARG B O 1
ATOM 1257 N N . TYR B 1 73 ? 18.984 -44.562 -11.016 1 47.91 73 TYR B N 1
ATOM 1258 C CA . TYR B 1 73 ? 19.766 -45.719 -11.367 1 47.91 73 TYR B CA 1
ATOM 1259 C C . TYR B 1 73 ? 19.031 -47.031 -10.984 1 47.91 73 TYR B C 1
ATOM 1261 O O . TYR B 1 73 ? 18.844 -47.312 -9.805 1 47.91 73 TYR B O 1
ATOM 1269 N N . THR B 1 74 ? 17.875 -47.188 -11.492 1 50.28 74 THR B N 1
ATOM 1270 C CA . THR B 1 74 ? 17.391 -48.562 -11.305 1 50.28 74 THR B CA 1
ATOM 1271 C C . THR B 1 74 ? 18.406 -49.562 -11.812 1 50.28 74 THR B C 1
ATOM 1273 O O . THR B 1 74 ? 18.953 -49.438 -12.914 1 50.28 74 THR B O 1
ATOM 1276 N N . ASP B 1 75 ? 19.312 -49.969 -10.883 1 48.34 75 ASP B N 1
ATOM 1277 C CA . ASP B 1 75 ? 20 -51.188 -11.219 1 48.34 75 ASP B CA 1
ATOM 1278 C C . ASP B 1 75 ? 19.062 -52.156 -11.938 1 48.34 75 ASP B C 1
ATOM 1280 O O . ASP B 1 75 ? 18.219 -52.812 -11.297 1 48.34 75 ASP B O 1
ATOM 1284 N N . CYS B 1 76 ? 18.344 -51.719 -12.953 1 52.84 76 CYS B N 1
ATOM 1285 C CA . CYS B 1 76 ? 17.625 -52.688 -13.758 1 52.84 76 CYS B CA 1
ATOM 1286 C C . CYS B 1 76 ? 18.516 -53.844 -14.117 1 52.84 76 CYS B C 1
ATOM 1288 O O . CYS B 1 76 ? 19.688 -53.656 -14.484 1 52.84 76 CYS B O 1
ATOM 1290 N N . ASP B 1 77 ? 18.406 -54.875 -13.25 1 52.72 77 ASP B N 1
ATOM 1291 C CA . ASP B 1 77 ? 19.172 -56.062 -13.625 1 52.72 77 ASP B CA 1
ATOM 1292 C C . ASP B 1 77 ? 19 -56.375 -15.117 1 52.72 77 ASP B C 1
ATOM 1294 O O . ASP B 1 77 ? 18.172 -55.75 -15.789 1 52.72 77 ASP B O 1
ATOM 1298 N N . GLU B 1 78 ? 19.859 -57.25 -15.664 1 54.47 78 GLU B N 1
ATOM 1299 C CA . GLU B 1 78 ? 19.859 -57.719 -17.047 1 54.47 78 GLU B CA 1
ATOM 1300 C C . GLU B 1 78 ? 18.438 -57.875 -17.578 1 54.47 78 GLU B C 1
ATOM 1302 O O . GLU B 1 78 ? 18.203 -57.781 -18.781 1 54.47 78 GLU B O 1
ATOM 1307 N N . GLY B 1 79 ? 17.438 -58.094 -16.766 1 55.22 79 GLY B N 1
ATOM 1308 C CA . GLY B 1 79 ? 16.156 -58.594 -17.25 1 55.22 79 GLY B CA 1
ATOM 1309 C C . GLY B 1 79 ? 15.148 -57.5 -17.5 1 55.22 79 GLY B C 1
ATOM 1310 O O . GLY B 1 79 ? 13.969 -57.781 -17.703 1 55.22 79 GLY B O 1
ATOM 1311 N N . GLY B 1 80 ? 15.359 -56.219 -17.969 1 49.97 80 GLY B N 1
ATOM 1312 C CA . GLY B 1 80 ? 14.453 -55.188 -18.484 1 49.97 80 GLY B CA 1
ATOM 1313 C C . GLY B 1 80 ? 13.688 -54.469 -17.391 1 49.97 80 GLY B C 1
ATOM 1314 O O . GLY B 1 80 ? 12.992 -53.469 -17.656 1 49.97 80 GLY B O 1
ATOM 1315 N N . TRP B 1 81 ? 13.297 -55.125 -16.297 1 53.97 81 TRP B N 1
ATOM 1316 C CA . TRP B 1 81 ? 12.328 -54.469 -15.43 1 53.97 81 TRP B CA 1
ATOM 1317 C C . TRP B 1 81 ? 13 -53.375 -14.617 1 53.97 81 TRP B C 1
ATOM 1319 O O . TRP B 1 81 ? 14.039 -53.594 -13.992 1 53.97 81 TRP B O 1
ATOM 1329 N N . CYS B 1 82 ? 12.977 -52.062 -14.883 1 52.62 82 CYS B N 1
ATOM 1330 C CA . CYS B 1 82 ? 13.445 -50.906 -14.102 1 52.62 82 CYS B CA 1
ATOM 1331 C C . CYS B 1 82 ? 12.422 -50.5 -13.047 1 52.62 82 CYS B C 1
ATOM 1333 O O . CYS B 1 82 ? 11.219 -50.719 -13.227 1 52.62 82 CYS B O 1
#

Secondary structure (DSSP, 8-state):
----EEEEEEEE-GGGEEEEEETTEEEEEETTEEEEEEEPPSS-EEEE-TTEEE-SS-EEEEEE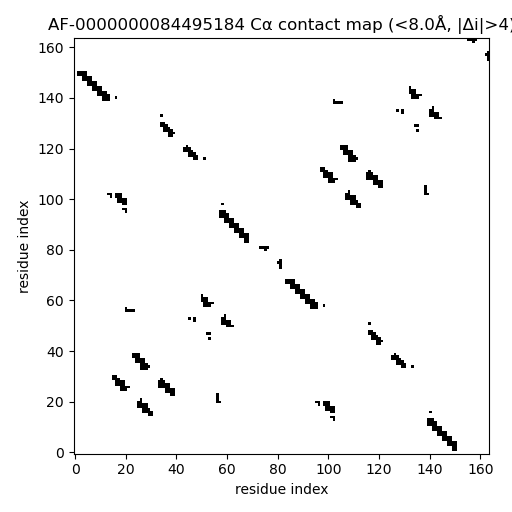EEE----------TTS--/----EEEEEEEE-GGGEEEEEETTEEEEEETTEEEEEEEPPSS-EEEE-TTEEEETTEEEEEEEEEE----------TTS--